Protein AF-A0A848LAP6-F1 (afdb_monomer_lite)

Radius of gyration: 36.99 Å; chains: 1; bounding box: 51×41×127 Å

Foldseek 3Di:
DDDDDPDPPVVVVVVVVVVVVVVVVPDDPPPPPDPPPAQDDFQVSQPVPDARWTRDPRDTDDPLWDDRPAADDDDPDPVNVVRHTDNDDDDDDPPCVVQVNPDVPDDDPPDDDDD

Organism: NCBI:txid394095

Structure (mmCIF, N/CA/C/O backbone):
data_AF-A0A848LAP6-F1
#
_entry.id   AF-A0A848LAP6-F1
#
loop_
_atom_site.group_PDB
_atom_site.id
_atom_site.type_symbol
_atom_site.label_atom_id
_atom_site.label_alt_id
_atom_site.label_comp_id
_atom_site.label_asym_id
_atom_site.label_entity_id
_atom_site.label_seq_id
_atom_site.pdbx_PDB_ins_code
_atom_site.Cartn_x
_atom_site.Cartn_y
_atom_site.Cartn_z
_atom_site.occupancy
_atom_site.B_iso_or_equiv
_atom_site.auth_seq_id
_atom_site.auth_comp_id
_atom_site.auth_asym_id
_atom_site.auth_atom_id
_atom_site.pdbx_PDB_model_num
ATOM 1 N N . MET A 1 1 ? -13.421 -22.394 93.515 1.00 41.38 1 MET A N 1
ATOM 2 C CA . MET A 1 1 ? -14.423 -22.624 92.447 1.00 41.38 1 MET A CA 1
ATOM 3 C C . MET A 1 1 ? -15.063 -21.260 92.217 1.00 41.38 1 MET A C 1
ATOM 5 O O . MET A 1 1 ? -15.554 -20.707 93.181 1.00 41.38 1 MET A O 1
ATOM 9 N N . SER A 1 2 ? -14.938 -20.557 91.096 1.00 42.38 2 SER A N 1
ATOM 10 C CA . SER A 1 2 ? -14.912 -21.017 89.712 1.00 42.38 2 SER A CA 1
ATOM 11 C C . SER A 1 2 ? -14.273 -19.937 88.826 1.00 42.38 2 SER A C 1
ATOM 13 O O . SER A 1 2 ? -14.615 -18.763 88.932 1.00 42.38 2 SER A O 1
ATOM 15 N N . LEU A 1 3 ? -13.349 -20.347 87.957 1.00 46.53 3 LEU A N 1
ATOM 16 C CA . LEU A 1 3 ? -12.786 -19.536 86.878 1.00 46.53 3 LEU A CA 1
ATOM 17 C C . LEU A 1 3 ? -13.799 -19.528 85.720 1.00 46.53 3 LEU A C 1
ATOM 19 O O . LEU A 1 3 ? -13.984 -20.558 85.072 1.00 46.53 3 LEU A O 1
ATOM 23 N N . LEU A 1 4 ? -14.479 -18.406 85.460 1.00 50.84 4 LEU A N 1
ATOM 24 C CA . LEU A 1 4 ? -15.317 -18.264 84.264 1.00 50.84 4 LEU A CA 1
ATOM 25 C C . LEU A 1 4 ? -14.490 -17.762 83.069 1.00 50.84 4 LEU A C 1
ATOM 27 O O . LEU A 1 4 ? -14.131 -16.594 82.970 1.00 50.84 4 LEU A O 1
ATOM 31 N N . SER A 1 5 ? -14.206 -18.712 82.177 1.00 52.81 5 SER A N 1
ATOM 32 C CA . SER A 1 5 ? -14.215 -18.640 80.707 1.00 52.81 5 SER A CA 1
ATOM 33 C C . SER A 1 5 ? -14.246 -17.242 80.053 1.00 52.81 5 SER A C 1
ATOM 35 O O . SER A 1 5 ? -15.303 -16.640 79.878 1.00 52.81 5 SER A O 1
ATOM 37 N N . SER A 1 6 ? -13.077 -16.776 79.591 1.00 49.88 6 SER A N 1
ATOM 38 C CA . SER A 1 6 ? -12.890 -15.574 78.746 1.00 49.88 6 SER A CA 1
ATOM 39 C C . SER A 1 6 ? -12.475 -15.925 77.296 1.00 49.88 6 SER A C 1
ATOM 41 O O . SER A 1 6 ? -12.122 -15.067 76.491 1.00 49.88 6 SER A O 1
ATOM 43 N N . SER A 1 7 ? -12.516 -17.207 76.915 1.00 51.97 7 SER A N 1
ATOM 44 C CA . SER A 1 7 ? -11.871 -17.696 75.680 1.00 51.97 7 SER A CA 1
ATOM 45 C C . SER A 1 7 ? -12.779 -17.752 74.437 1.00 51.97 7 SER A C 1
ATOM 47 O O . SER A 1 7 ? -12.287 -17.977 73.335 1.00 51.97 7 SER A O 1
ATOM 49 N N . GLY A 1 8 ? -14.094 -17.526 74.566 1.00 49.44 8 GLY A N 1
ATOM 50 C CA . GLY A 1 8 ? -15.053 -17.697 73.458 1.00 49.44 8 GLY A CA 1
ATOM 51 C C . GLY A 1 8 ? -15.193 -16.503 72.497 1.00 49.44 8 GLY A C 1
ATOM 52 O O . GLY A 1 8 ? -15.493 -16.686 71.319 1.00 49.44 8 GLY A O 1
ATOM 53 N N . ARG A 1 9 ? -14.951 -15.271 72.966 1.00 50.34 9 ARG A N 1
ATOM 54 C CA . ARG A 1 9 ? -15.195 -14.039 72.182 1.00 50.34 9 ARG A CA 1
ATOM 55 C C . ARG A 1 9 ? -14.080 -13.703 71.182 1.00 50.34 9 ARG A C 1
ATOM 57 O O . ARG A 1 9 ? -14.364 -13.162 70.117 1.00 50.34 9 ARG A O 1
ATOM 64 N N . ALA A 1 10 ? -12.831 -14.065 71.481 1.00 50.16 10 ALA A N 1
ATOM 65 C CA . ALA A 1 10 ? -11.675 -13.746 70.634 1.00 50.16 10 ALA A CA 1
ATOM 66 C C . ALA A 1 10 ? -11.601 -14.596 69.350 1.00 50.16 10 ALA A C 1
ATOM 68 O O . ALA A 1 10 ? -11.126 -14.128 68.315 1.00 50.16 10 ALA A O 1
ATOM 69 N N . HIS A 1 11 ? -12.097 -15.838 69.386 1.00 48.44 11 HIS A N 1
ATOM 70 C CA . HIS A 1 11 ? -12.134 -16.707 68.205 1.00 48.44 11 HIS A CA 1
ATOM 71 C C . HIS A 1 11 ? -13.234 -16.320 67.213 1.00 48.44 11 HIS A C 1
ATOM 73 O O . HIS A 1 11 ? -13.029 -16.446 66.006 1.00 48.44 11 HIS A O 1
ATOM 79 N N . ALA A 1 12 ? -14.368 -15.812 67.702 1.00 53.16 12 ALA A N 1
ATOM 80 C CA . ALA A 1 12 ? -15.452 -15.323 66.855 1.00 53.16 12 ALA A CA 1
ATOM 81 C C . ALA A 1 12 ? -15.043 -14.059 66.075 1.00 53.16 12 ALA A C 1
ATOM 83 O O . ALA A 1 12 ? -15.288 -13.985 64.873 1.00 53.16 12 ALA A O 1
ATOM 84 N N . SER A 1 13 ? -14.344 -13.109 66.716 1.00 53.31 13 SER A N 1
ATOM 85 C CA . SER A 1 13 ? -13.885 -11.884 66.040 1.00 53.31 13 SER A CA 1
ATOM 86 C C . SER A 1 13 ? -12.754 -12.141 65.036 1.00 53.31 13 SER A C 1
ATOM 88 O O . SER A 1 13 ? -12.778 -11.589 63.939 1.00 53.31 13 SER A O 1
ATOM 90 N N . ARG A 1 14 ? -11.807 -13.042 65.348 1.00 55.16 14 ARG A N 1
ATOM 91 C CA . ARG A 1 14 ? -10.746 -13.462 64.410 1.00 55.16 14 ARG A CA 1
ATOM 92 C C . ARG A 1 14 ? -11.292 -14.184 63.178 1.00 55.16 14 ARG A C 1
ATOM 94 O O . ARG A 1 14 ? -10.790 -13.964 62.082 1.00 55.16 14 ARG A O 1
ATOM 101 N N . ARG A 1 15 ? -12.312 -15.033 63.339 1.00 55.81 15 ARG A N 1
ATOM 102 C CA . ARG A 1 15 ? -12.959 -15.729 62.212 1.00 55.81 15 ARG A CA 1
ATOM 103 C C . ARG A 1 15 ? -13.760 -14.775 61.327 1.00 55.81 15 ARG A C 1
ATOM 105 O O . ARG A 1 15 ? -13.697 -14.904 60.111 1.00 55.81 15 ARG A O 1
ATOM 112 N N . ALA A 1 16 ? -14.443 -13.799 61.923 1.00 59.06 16 ALA A N 1
ATOM 113 C CA . ALA A 1 16 ? -15.163 -12.768 61.179 1.00 59.06 16 ALA A CA 1
ATOM 114 C C . ALA A 1 16 ? -14.218 -11.875 60.350 1.00 59.06 16 ALA A C 1
ATOM 116 O O . ALA A 1 16 ? -14.515 -11.587 59.196 1.00 59.06 16 ALA A O 1
ATOM 117 N N . LEU A 1 17 ? -13.057 -11.504 60.907 1.00 58.03 17 LEU A N 1
ATOM 118 C CA . LEU A 1 17 ? -12.027 -10.714 60.216 1.00 58.03 17 LEU A CA 1
ATOM 119 C C . LEU A 1 17 ? -11.347 -11.462 59.059 1.00 58.03 17 LEU A C 1
ATOM 121 O O . LEU A 1 17 ? -11.015 -10.857 58.047 1.00 58.03 17 LEU A O 1
ATOM 125 N N . LEU A 1 18 ? -11.135 -12.774 59.186 1.00 58.03 18 LEU A N 1
ATOM 126 C CA . LEU A 1 18 ? -10.557 -13.575 58.100 1.00 58.03 18 LEU A CA 1
ATOM 127 C C . LEU A 1 18 ? -11.563 -13.821 56.967 1.00 58.03 18 LEU A C 1
ATOM 129 O O . LEU A 1 18 ? -11.177 -13.827 55.801 1.00 58.03 18 LEU A O 1
ATOM 133 N N . ALA A 1 19 ? -12.849 -13.974 57.296 1.00 62.59 19 ALA A N 1
ATOM 134 C CA . ALA A 1 19 ? -13.908 -14.137 56.304 1.00 62.59 19 ALA A CA 1
ATOM 135 C C . ALA A 1 19 ? -14.090 -12.878 55.437 1.00 62.59 19 ALA A C 1
ATOM 137 O O . ALA A 1 19 ? -14.236 -12.990 54.222 1.00 62.59 19 ALA A O 1
ATOM 138 N N . SER A 1 20 ? -14.022 -11.682 56.030 1.00 60.34 20 SER A N 1
ATOM 139 C CA . SER A 1 20 ? -14.140 -10.420 55.289 1.00 60.34 20 SER A CA 1
ATOM 140 C C . SER A 1 20 ? -12.944 -10.142 54.370 1.00 60.34 20 SER A C 1
ATOM 142 O O . SER A 1 20 ? -13.140 -9.628 53.271 1.00 60.34 20 SER A O 1
ATOM 144 N N . VAL A 1 21 ? -11.724 -10.538 54.752 1.00 65.00 21 VAL A N 1
ATOM 145 C CA . VAL A 1 21 ? -10.534 -10.438 53.881 1.00 65.00 21 VAL A CA 1
ATOM 146 C C . VAL A 1 21 ? -10.637 -11.380 52.675 1.00 65.00 21 VAL A C 1
ATOM 148 O O . VAL A 1 21 ? -10.289 -10.989 51.563 1.00 65.00 21 VAL A O 1
ATOM 151 N N . PHE A 1 22 ? -11.167 -12.593 52.861 1.00 62.66 22 PHE A N 1
ATOM 152 C CA . PHE A 1 22 ? -11.342 -13.557 51.766 1.00 62.66 22 PHE A CA 1
ATOM 153 C C . PHE A 1 22 ? -12.417 -13.119 50.754 1.00 62.66 22 PHE A C 1
ATOM 155 O O . PHE A 1 22 ? -12.268 -13.348 49.558 1.00 62.66 22 PHE A O 1
ATOM 162 N N . LEU A 1 23 ? -13.471 -12.438 51.219 1.00 62.12 23 LEU A N 1
ATOM 163 C CA . LEU A 1 23 ? -14.525 -11.866 50.369 1.00 62.12 23 LEU A CA 1
ATOM 164 C C . LEU A 1 23 ? -14.035 -10.672 49.526 1.00 62.12 23 LEU A C 1
ATOM 166 O O . LEU A 1 23 ? -14.486 -10.511 48.397 1.00 62.12 23 LEU A O 1
ATOM 170 N N . MET A 1 24 ? -13.083 -9.880 50.032 1.00 61.69 24 MET A N 1
ATOM 171 C CA . MET A 1 24 ? -12.462 -8.773 49.283 1.0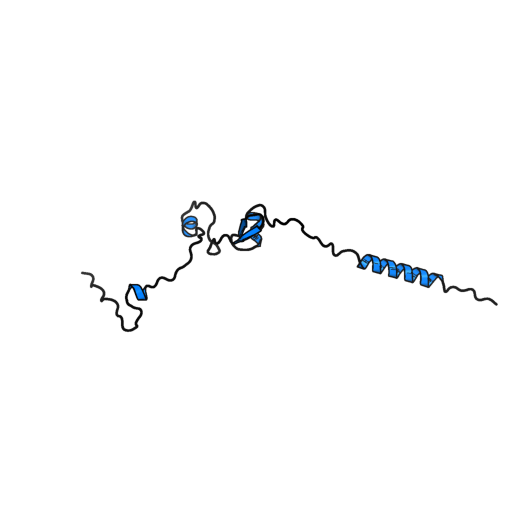0 61.69 24 MET A CA 1
ATOM 172 C C . MET A 1 24 ? -11.437 -9.253 48.243 1.00 61.69 24 MET A C 1
ATOM 174 O O . MET A 1 24 ? -11.248 -8.609 47.219 1.00 61.69 24 MET A O 1
ATOM 178 N N . ALA A 1 25 ? -10.791 -10.403 48.458 1.00 59.62 25 ALA A N 1
ATOM 179 C CA . ALA A 1 25 ? -9.863 -10.978 47.478 1.00 59.62 25 ALA A CA 1
ATOM 180 C C . ALA A 1 25 ? -10.573 -11.585 46.249 1.00 59.62 25 ALA A C 1
ATOM 182 O O . ALA A 1 25 ? -9.939 -11.806 45.221 1.00 59.62 25 ALA A O 1
ATOM 183 N N . ALA A 1 26 ? -11.883 -11.841 46.343 1.00 62.22 26 ALA A N 1
ATOM 184 C CA . ALA A 1 26 ? -12.698 -12.335 45.235 1.00 62.22 26 ALA A CA 1
ATOM 185 C C . ALA A 1 26 ? -13.267 -11.210 44.347 1.00 62.22 26 ALA A C 1
ATOM 187 O O . ALA A 1 26 ? -13.851 -11.494 43.300 1.00 62.22 26 ALA A O 1
ATOM 188 N N . SER A 1 27 ? -13.109 -9.936 44.730 1.00 65.81 27 SER A N 1
ATOM 189 C CA . SER A 1 27 ? -13.568 -8.812 43.917 1.00 65.81 27 SER A CA 1
ATOM 190 C C . SER A 1 27 ? -12.502 -8.395 42.906 1.00 65.81 27 SER A C 1
ATOM 192 O O . SER A 1 27 ? -11.575 -7.656 43.230 1.00 65.81 27 SER A O 1
ATOM 194 N N . GLY A 1 28 ? -12.702 -8.804 41.656 1.00 67.44 28 GLY A N 1
ATOM 195 C CA . GLY A 1 28 ? -12.449 -7.898 40.540 1.00 67.44 28 GLY A CA 1
ATOM 196 C C . GLY A 1 28 ? -11.253 -8.215 39.653 1.00 67.44 28 GLY A C 1
ATOM 197 O O . GLY A 1 28 ? -10.391 -7.368 39.464 1.00 67.44 28 GLY A O 1
ATOM 198 N N . CYS A 1 29 ? -11.292 -9.353 38.965 1.00 67.56 29 CYS A N 1
ATOM 199 C CA . CYS A 1 29 ? -11.028 -9.287 37.530 1.00 67.56 29 CYS A CA 1
ATOM 200 C C . CYS A 1 29 ? -12.398 -9.202 36.863 1.00 67.56 29 CYS A C 1
ATOM 202 O O . CYS A 1 29 ? -13.030 -10.227 36.617 1.00 67.56 29 CYS A O 1
ATOM 204 N N . SER A 1 30 ? -12.910 -7.987 36.650 1.00 75.81 30 SER A N 1
ATOM 205 C CA . SER A 1 30 ? -14.066 -7.816 35.773 1.00 75.81 30 SER A CA 1
ATOM 206 C C . SER A 1 30 ? -13.641 -8.314 34.396 1.00 75.81 30 SER A C 1
ATOM 208 O O . SER A 1 30 ? -12.830 -7.673 33.730 1.00 75.81 30 SER A O 1
ATOM 210 N N . LEU A 1 31 ? -14.125 -9.491 33.999 1.00 71.50 31 LEU A N 1
ATOM 211 C CA . LEU A 1 31 ? -13.988 -9.979 32.635 1.00 71.50 31 LEU A CA 1
ATOM 212 C C . LEU A 1 31 ? -14.832 -9.051 31.758 1.00 71.50 31 LEU A C 1
ATOM 214 O O . LEU A 1 31 ? -16.037 -9.244 31.615 1.00 71.50 31 LEU A O 1
ATOM 218 N N . ALA A 1 32 ? -14.206 -8.005 31.226 1.00 72.56 32 ALA A N 1
ATOM 219 C CA . ALA A 1 32 ? -14.780 -7.209 30.157 1.00 72.56 32 ALA A CA 1
ATOM 220 C C . ALA A 1 32 ? -14.710 -8.059 28.885 1.00 72.56 32 ALA A C 1
ATOM 222 O O . ALA A 1 32 ? -13.733 -8.015 28.140 1.00 72.56 32 ALA A O 1
ATOM 223 N N . LEU A 1 33 ? -15.711 -8.922 28.712 1.00 70.94 33 LEU A N 1
ATOM 224 C CA . LEU A 1 33 ? -15.907 -9.645 27.470 1.00 70.94 33 LEU A CA 1
ATOM 225 C C . LEU A 1 33 ? -16.55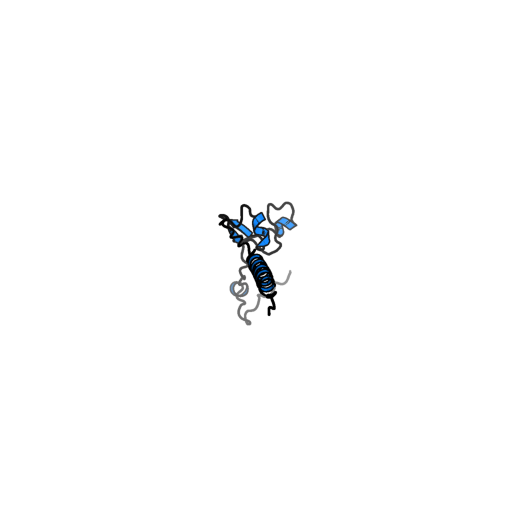2 -8.667 26.494 1.00 70.94 33 LEU A C 1
ATOM 227 O O . LEU A 1 33 ? -17.742 -8.371 26.602 1.00 70.94 33 LEU A O 1
ATOM 231 N N . ASP A 1 34 ? -15.737 -8.127 25.596 1.00 72.00 34 ASP A N 1
ATOM 232 C CA . ASP A 1 34 ? -16.250 -7.376 24.464 1.00 72.00 34 ASP A CA 1
ATOM 233 C C . ASP A 1 34 ? -17.069 -8.339 23.596 1.00 72.00 34 ASP A C 1
ATOM 235 O O . ASP A 1 34 ? -16.567 -9.365 23.132 1.00 72.00 34 ASP A O 1
ATOM 239 N N . THR A 1 35 ? -18.369 -8.070 23.500 1.00 82.12 35 THR A N 1
ATOM 240 C CA . THR A 1 35 ? -19.311 -8.881 22.714 1.00 82.12 35 THR A CA 1
ATOM 241 C C . THR A 1 35 ? -19.586 -8.253 21.358 1.00 82.12 35 THR A C 1
ATOM 243 O O . THR A 1 35 ? -20.293 -8.858 20.553 1.00 82.12 35 THR A O 1
ATOM 246 N N . GLU A 1 36 ? -19.014 -7.078 21.090 1.00 83.38 36 GLU A N 1
ATOM 247 C CA . GLU A 1 36 ? -19.066 -6.441 19.788 1.00 83.38 36 GLU A CA 1
ATOM 248 C C . GLU A 1 36 ? -18.194 -7.267 18.823 1.00 83.38 36 GLU A C 1
ATOM 250 O O . GLU A 1 36 ? -16.979 -7.366 19.003 1.00 83.38 36 GLU A O 1
ATOM 255 N N . PRO A 1 37 ? -18.772 -7.910 17.792 1.00 81.62 37 PRO A N 1
ATOM 256 C CA . PRO A 1 37 ? -17.970 -8.658 16.827 1.00 81.62 37 PRO A CA 1
ATOM 257 C C . PRO A 1 37 ? -17.163 -7.727 15.906 1.00 81.62 37 PRO A C 1
ATOM 259 O O . PRO A 1 37 ? -16.230 -8.180 15.243 1.00 81.62 37 PRO A O 1
ATOM 262 N N . ALA A 1 38 ? -17.531 -6.441 15.844 1.00 91.25 38 ALA A N 1
ATOM 263 C CA . ALA A 1 38 ? -16.912 -5.444 14.986 1.00 91.25 38 ALA A CA 1
ATOM 264 C C . ALA A 1 38 ? -15.732 -4.757 15.693 1.00 91.25 38 ALA A C 1
ATOM 266 O O . ALA A 1 38 ? -15.888 -4.104 16.718 1.00 91.25 38 ALA A O 1
ATOM 267 N N . GLN A 1 39 ? -14.549 -4.864 15.097 1.00 90.44 39 GLN A N 1
ATOM 268 C CA . GLN A 1 39 ? -13.318 -4.186 15.502 1.00 90.44 39 GLN A CA 1
ATOM 269 C C . GLN A 1 39 ? -13.251 -2.727 15.030 1.00 90.44 39 GLN A C 1
ATOM 271 O O . GLN A 1 39 ? -12.434 -1.962 15.538 1.00 90.44 39 GLN A O 1
ATOM 276 N N . CYS A 1 40 ? -14.046 -2.351 14.025 1.00 95.25 40 CYS A N 1
ATOM 277 C CA . CYS A 1 40 ? -14.011 -1.025 13.419 1.00 95.25 40 CYS A CA 1
ATOM 278 C C . CYS A 1 40 ? -15.352 -0.638 12.787 1.00 95.25 40 CYS A C 1
ATOM 280 O O . CYS A 1 40 ? -16.156 -1.486 12.401 1.00 95.25 40 CYS A O 1
ATOM 282 N N . THR A 1 41 ? -15.549 0.666 12.625 1.00 95.94 41 THR A N 1
ATOM 283 C CA . THR A 1 41 ? -16.618 1.281 11.826 1.00 95.94 41 THR A CA 1
ATOM 284 C C . THR A 1 41 ? -16.057 2.095 10.660 1.00 95.94 41 THR A C 1
ATOM 286 O O . THR A 1 41 ? -16.708 2.239 9.626 1.00 95.94 41 THR A O 1
ATOM 289 N N . THR A 1 42 ? -14.835 2.607 10.807 1.00 95.25 42 THR A N 1
ATOM 290 C CA . THR A 1 42 ? -14.116 3.403 9.812 1.00 95.25 42 THR A CA 1
ATOM 291 C C . THR A 1 42 ? -12.655 2.967 9.729 1.00 95.25 42 THR A C 1
ATOM 293 O O . THR A 1 42 ? -12.127 2.351 10.653 1.00 95.25 42 THR A O 1
ATOM 296 N N . ASP A 1 43 ? -11.966 3.323 8.641 1.00 94.00 43 ASP A N 1
ATOM 297 C CA . ASP A 1 43 ? -10.527 3.051 8.488 1.00 94.00 43 ASP A CA 1
ATOM 298 C C . ASP A 1 43 ? -9.677 3.645 9.626 1.00 94.00 43 ASP A C 1
ATOM 300 O O . ASP A 1 43 ? -8.643 3.077 9.979 1.00 94.00 43 ASP A O 1
ATOM 304 N N . ALA A 1 44 ? -10.111 4.769 10.209 1.00 93.25 44 ALA A N 1
ATOM 305 C CA . ALA A 1 44 ? -9.399 5.449 11.291 1.00 93.25 44 ALA A CA 1
ATOM 306 C C . ALA A 1 44 ? -9.329 4.593 12.568 1.00 93.25 44 ALA A C 1
ATOM 308 O O . ALA A 1 44 ? -8.314 4.600 13.264 1.00 93.25 44 ALA A O 1
ATOM 309 N N . ASP A 1 45 ? -10.360 3.783 12.832 1.00 94.81 45 ASP A N 1
ATOM 310 C CA . ASP A 1 45 ? -10.386 2.866 13.981 1.00 94.81 45 ASP A CA 1
ATOM 311 C C . ASP A 1 45 ? -9.256 1.826 13.894 1.00 94.81 45 ASP A C 1
ATOM 313 O O . ASP A 1 45 ? -8.789 1.289 14.904 1.00 94.81 45 ASP A O 1
ATOM 317 N N . CYS A 1 46 ? -8.777 1.566 12.675 1.00 95.00 46 CYS A N 1
ATOM 318 C CA . CYS A 1 46 ? -7.777 0.556 12.415 1.00 95.00 46 CYS A CA 1
ATOM 319 C C . CYS A 1 46 ? -6.329 1.051 12.496 1.00 95.00 46 CYS A C 1
ATOM 321 O O . CYS A 1 46 ? -5.433 0.210 12.516 1.00 95.00 46 CYS A O 1
ATOM 323 N N . GLU A 1 47 ? -6.053 2.359 12.573 1.00 90.88 47 GLU A N 1
ATOM 324 C CA . GLU A 1 47 ? -4.689 2.923 12.477 1.00 90.88 47 GLU A CA 1
ATOM 325 C C . GLU A 1 47 ? -3.680 2.290 13.452 1.00 90.88 47 GLU A C 1
ATOM 327 O O . GLU A 1 47 ? -2.501 2.140 13.135 1.00 90.88 47 GLU A O 1
ATOM 332 N N . ARG A 1 48 ? -4.151 1.827 14.615 1.00 90.56 48 ARG A N 1
ATOM 333 C CA . ARG A 1 48 ? -3.334 1.137 15.627 1.00 90.56 48 ARG A CA 1
ATOM 334 C C . ARG A 1 48 ? -2.777 -0.227 15.194 1.00 90.56 48 ARG A C 1
ATOM 336 O O . ARG A 1 48 ? -1.900 -0.750 15.877 1.00 90.56 48 ARG A O 1
ATOM 343 N N . PHE A 1 49 ? -3.307 -0.836 14.131 1.00 90.25 49 PHE A N 1
ATOM 344 C CA . PHE A 1 49 ? -3.000 -2.219 13.741 1.00 90.25 49 PHE A CA 1
ATOM 345 C C . PHE A 1 49 ? -1.933 -2.348 12.651 1.00 90.25 49 PHE A C 1
ATOM 347 O O . PHE A 1 49 ? -1.547 -3.466 12.315 1.00 90.25 49 PHE A O 1
ATOM 354 N N . GLY A 1 50 ? -1.419 -1.245 12.104 1.00 88.00 50 GLY A N 1
ATOM 355 C CA . GLY A 1 50 ? -0.298 -1.314 11.174 1.00 88.00 50 GLY A CA 1
ATOM 356 C C . GLY A 1 50 ? -0.263 -0.175 10.174 1.00 88.00 50 GLY A C 1
ATOM 357 O O . GLY A 1 50 ? -0.743 0.926 10.424 1.00 88.00 50 GLY A O 1
ATOM 358 N N . THR A 1 51 ? 0.339 -0.449 9.017 1.00 85.25 51 THR A N 1
ATOM 359 C CA . THR A 1 51 ? 0.502 0.563 7.973 1.00 85.25 51 THR A CA 1
ATOM 360 C C . THR A 1 51 ? -0.649 0.453 6.975 1.00 85.25 51 THR A C 1
ATOM 362 O O . THR A 1 51 ? -0.775 -0.541 6.266 1.00 85.25 51 THR A O 1
ATOM 365 N N . TYR A 1 52 ? -1.500 1.479 6.956 1.00 91.25 52 TYR A N 1
ATOM 366 C CA . TYR A 1 52 ? -2.668 1.605 6.075 1.00 91.25 52 TYR A CA 1
ATOM 367 C C . TYR A 1 52 ? -3.717 0.479 6.170 1.00 91.25 52 TYR A C 1
ATOM 369 O O . TYR A 1 52 ? -4.152 -0.021 5.131 1.00 91.25 52 TYR A O 1
ATOM 377 N N . PRO A 1 53 ? -4.158 0.057 7.362 1.00 94.44 53 PRO A N 1
ATOM 378 C CA . PRO A 1 53 ? -5.283 -0.862 7.457 1.00 94.44 53 PRO A CA 1
ATOM 379 C C . PRO A 1 53 ? -6.584 -0.180 7.006 1.00 94.44 53 PRO A C 1
ATOM 381 O O . PRO A 1 53 ? -6.704 1.048 7.032 1.00 94.44 53 PRO A O 1
ATOM 384 N N . VAL A 1 54 ? -7.533 -0.994 6.557 1.00 94.75 54 VAL A N 1
ATOM 385 C CA . VAL A 1 54 ? -8.879 -0.575 6.149 1.00 94.75 54 VAL A CA 1
ATOM 386 C C . VAL A 1 54 ? -9.914 -1.328 6.964 1.00 94.75 54 VAL A C 1
ATOM 388 O O . VAL A 1 54 ? -9.686 -2.478 7.352 1.00 94.75 54 VAL A O 1
ATOM 391 N N . CYS A 1 55 ? -11.045 -0.682 7.217 1.00 96.38 55 CYS A N 1
ATOM 392 C CA . CYS A 1 55 ? -12.171 -1.328 7.859 1.00 96.38 55 CYS A CA 1
ATOM 393 C C . CYS A 1 55 ? -13.033 -2.017 6.804 1.00 96.38 55 CYS A C 1
ATOM 395 O O . CYS A 1 55 ? -13.677 -1.363 5.982 1.00 96.38 55 CYS A O 1
ATOM 397 N N . GLN A 1 56 ? -13.052 -3.346 6.828 1.00 96.12 56 GLN A N 1
ATOM 398 C CA . GLN A 1 56 ? -13.843 -4.148 5.908 1.00 96.12 56 GLN A CA 1
ATOM 399 C C . GLN A 1 56 ? -14.714 -5.112 6.707 1.00 96.12 56 GLN A C 1
ATOM 401 O O . GLN A 1 56 ? -14.209 -5.905 7.492 1.00 96.12 56 GLN A O 1
ATOM 406 N N . GLU A 1 57 ? -16.035 -5.008 6.536 1.00 95.12 57 GLU A N 1
ATOM 407 C CA . GLU A 1 57 ? -17.019 -5.859 7.232 1.00 95.12 57 GLU A CA 1
ATOM 408 C C . GLU A 1 57 ? -16.877 -5.834 8.767 1.00 95.12 57 GLU A C 1
ATOM 410 O O . GLU A 1 57 ? -17.093 -6.829 9.453 1.00 95.12 57 GLU A O 1
ATOM 415 N N . GLY A 1 58 ? -16.499 -4.676 9.317 1.00 94.81 58 GLY A N 1
ATOM 416 C CA . GLY A 1 58 ? -16.275 -4.506 10.750 1.00 94.81 58 GLY A CA 1
ATOM 417 C C . GLY A 1 58 ? -14.957 -5.098 11.249 1.00 94.81 58 GLY A C 1
ATOM 418 O O . GLY A 1 58 ? -14.752 -5.164 12.452 1.00 94.81 58 GLY A O 1
ATOM 419 N N . VAL A 1 59 ? -14.048 -5.523 10.369 1.00 94.56 59 VAL A N 1
ATOM 420 C CA . VAL A 1 59 ? -12.742 -6.086 10.735 1.00 94.56 59 VAL A CA 1
ATOM 421 C C . VAL A 1 59 ? -11.619 -5.260 10.113 1.00 94.56 59 VAL A C 1
ATOM 423 O O . VAL A 1 59 ? -11.680 -4.863 8.949 1.00 94.56 59 VAL A O 1
ATOM 426 N N . CYS A 1 60 ? -10.563 -5.008 10.886 1.00 95.44 60 CYS A N 1
ATOM 427 C CA . CYS A 1 60 ? -9.376 -4.330 10.382 1.00 95.44 60 CYS A CA 1
ATOM 428 C C . CYS A 1 60 ? -8.544 -5.283 9.523 1.00 95.44 60 CYS A C 1
ATOM 430 O O . CYS A 1 60 ? -7.992 -6.266 10.020 1.00 95.44 60 CYS A O 1
ATOM 432 N N . MET A 1 61 ? -8.433 -4.978 8.231 1.00 95.00 61 MET A N 1
ATOM 433 C CA . MET A 1 61 ? -7.705 -5.790 7.257 1.00 95.00 61 MET A CA 1
ATOM 434 C C . MET A 1 61 ? -6.556 -5.002 6.608 1.00 95.00 61 MET A C 1
ATOM 436 O O . MET A 1 61 ? -6.635 -3.776 6.477 1.00 95.00 61 MET A O 1
ATOM 440 N N . PRO A 1 62 ? -5.475 -5.672 6.164 1.00 93.44 62 PRO A N 1
ATOM 441 C CA . PRO A 1 62 ? -4.427 -5.027 5.380 1.00 93.44 62 PRO A CA 1
ATOM 442 C C . PRO A 1 62 ? -4.981 -4.524 4.041 1.00 93.44 62 PRO A C 1
ATOM 444 O O . PRO A 1 62 ? -5.573 -5.290 3.285 1.00 93.44 62 PRO A O 1
ATOM 447 N N . SER A 1 63 ? -4.742 -3.257 3.695 1.00 92.50 63 SER A N 1
ATOM 448 C CA . SER A 1 63 ? -5.213 -2.696 2.415 1.00 92.50 63 SER A CA 1
ATOM 449 C C . SER A 1 63 ? -4.418 -3.158 1.189 1.00 92.50 63 SER A C 1
ATOM 451 O O . SER A 1 63 ? -4.866 -2.950 0.054 1.00 92.50 63 SER A O 1
ATOM 453 N N . GLY A 1 64 ? -3.225 -3.720 1.409 1.00 91.44 64 GLY A N 1
ATOM 454 C CA . GLY A 1 64 ? -2.224 -4.001 0.377 1.00 91.44 64 GLY A CA 1
ATOM 455 C C . GLY A 1 64 ? -1.509 -2.755 -0.152 1.00 91.44 64 GLY A C 1
ATOM 456 O O . GLY A 1 64 ? -0.725 -2.867 -1.086 1.00 91.44 64 GLY A O 1
ATOM 457 N N . LEU A 1 65 ? -1.788 -1.571 0.405 1.00 93.00 65 LEU A N 1
ATOM 458 C CA . LEU A 1 65 ? -1.096 -0.345 0.032 1.00 93.00 65 LEU A CA 1
ATOM 459 C C . LEU A 1 65 ? 0.314 -0.318 0.619 1.00 93.00 65 LEU A C 1
ATOM 461 O O . LEU A 1 65 ? 0.521 -0.616 1.795 1.00 93.00 65 LEU A O 1
ATOM 465 N N . GLY A 1 66 ? 1.269 0.108 -0.195 1.00 91.75 66 GLY A N 1
ATOM 466 C CA . GLY A 1 66 ? 2.640 0.355 0.219 1.00 91.75 66 GLY A CA 1
ATOM 467 C C . GLY A 1 66 ? 3.388 1.241 -0.777 1.00 91.75 66 GLY A C 1
ATOM 468 O O . GLY A 1 66 ? 2.795 1.696 -1.763 1.00 91.75 66 GLY A O 1
ATOM 469 N N . PRO A 1 67 ? 4.688 1.491 -0.535 1.00 90.81 67 PRO A N 1
ATOM 470 C CA . PRO A 1 67 ? 5.484 1.080 0.638 1.00 90.81 67 PRO A CA 1
ATOM 471 C C . PRO A 1 67 ? 5.160 1.886 1.916 1.00 90.81 67 PRO A C 1
ATOM 473 O O . PRO A 1 67 ? 4.396 2.842 1.874 1.00 90.81 67 PRO A O 1
ATOM 476 N N . GLN A 1 68 ? 5.729 1.526 3.074 1.00 89.56 68 GLN A N 1
ATOM 477 C CA . GLN A 1 68 ? 5.530 2.298 4.312 1.00 89.56 68 GLN A CA 1
ATOM 478 C C . GLN A 1 68 ? 5.998 3.754 4.143 1.00 89.56 68 GLN A C 1
ATOM 480 O O . GLN A 1 68 ? 7.104 4.000 3.672 1.00 89.56 68 GLN A O 1
ATOM 485 N N . GLY A 1 69 ? 5.159 4.711 4.543 1.00 89.94 69 GLY A N 1
ATOM 486 C CA . GLY A 1 69 ? 5.421 6.146 4.395 1.00 89.94 69 GLY A CA 1
ATOM 487 C C . GLY A 1 69 ? 4.921 6.764 3.082 1.00 89.94 69 GLY A C 1
ATOM 488 O O . GLY A 1 69 ? 5.034 7.974 2.918 1.00 89.94 69 GLY A O 1
ATOM 489 N N . CYS A 1 70 ? 4.328 5.982 2.173 1.00 94.19 70 CYS A N 1
ATOM 490 C CA . CYS A 1 70 ? 3.652 6.514 0.993 1.00 94.19 70 CYS A CA 1
ATOM 491 C C . CYS A 1 70 ? 2.456 7.423 1.345 1.00 94.19 70 CYS A C 1
ATOM 493 O O . CYS A 1 70 ? 1.821 7.313 2.402 1.00 94.19 70 CYS A O 1
ATOM 495 N N . PHE A 1 71 ? 2.139 8.323 0.420 1.00 95.31 71 PHE A N 1
ATOM 496 C CA . PHE A 1 71 ? 1.039 9.269 0.496 1.00 95.31 71 PHE A CA 1
ATOM 497 C C . PHE A 1 71 ? -0.301 8.605 0.138 1.00 95.31 71 PHE A C 1
ATOM 499 O O . PHE A 1 71 ? -0.447 7.983 -0.918 1.00 95.31 71 PHE A O 1
ATOM 506 N N . ARG A 1 72 ? -1.308 8.775 1.008 1.00 90.81 72 ARG A N 1
ATOM 507 C CA . ARG A 1 72 ? -2.695 8.334 0.785 1.00 90.81 72 ARG A CA 1
ATOM 508 C C . ARG A 1 72 ? -3.587 9.512 0.404 1.00 90.81 72 ARG A C 1
ATOM 510 O O . ARG A 1 72 ? -3.523 10.567 1.025 1.00 90.81 72 ARG A O 1
ATOM 517 N N . GLY A 1 73 ? -4.503 9.270 -0.530 1.00 89.44 73 GLY A N 1
ATOM 518 C CA . GLY A 1 73 ? -5.527 10.231 -0.936 1.00 89.44 73 GLY A CA 1
ATOM 519 C C . GLY A 1 73 ? -5.245 10.847 -2.300 1.00 89.44 73 GLY A C 1
ATOM 520 O O . GLY A 1 73 ? -4.471 10.313 -3.091 1.00 89.44 73 GLY A O 1
ATOM 521 N N . ASN A 1 74 ? -5.915 11.960 -2.588 1.00 93.56 74 ASN A N 1
ATOM 522 C CA . ASN A 1 74 ? -5.750 12.654 -3.858 1.00 93.56 74 ASN A CA 1
ATOM 523 C C . ASN A 1 74 ? -4.533 13.585 -3.787 1.00 93.56 74 ASN A C 1
ATOM 525 O O . ASN A 1 74 ? -4.491 14.474 -2.938 1.00 93.56 74 ASN A O 1
ATOM 529 N N . ALA A 1 75 ? -3.544 13.363 -4.651 1.00 95.56 75 ALA A N 1
ATOM 530 C CA . ALA A 1 75 ? -2.317 14.153 -4.662 1.00 95.56 75 ALA A CA 1
ATOM 531 C C . ALA A 1 75 ? -2.568 15.562 -5.217 1.00 95.56 75 ALA A C 1
ATOM 533 O O . ALA A 1 75 ? -3.168 15.723 -6.278 1.00 95.56 75 ALA A O 1
ATOM 534 N N . SER A 1 76 ? -2.074 16.581 -4.514 1.00 97.25 76 SER A N 1
ATOM 535 C CA . SER A 1 76 ? -2.115 17.990 -4.931 1.00 97.25 76 SER A CA 1
ATOM 536 C C . SER A 1 76 ? -0.729 18.593 -5.168 1.00 97.25 76 SER A C 1
ATOM 538 O O . SER A 1 76 ? -0.626 19.712 -5.672 1.00 97.25 76 SER A O 1
ATOM 540 N N . THR A 1 77 ? 0.338 17.857 -4.847 1.00 97.94 77 THR A N 1
ATOM 541 C CA . THR A 1 77 ? 1.727 18.235 -5.129 1.00 97.94 77 THR A CA 1
ATOM 542 C C . THR A 1 77 ? 2.442 17.136 -5.908 1.00 97.94 77 THR A C 1
ATOM 544 O O . THR A 1 77 ? 2.033 15.973 -5.897 1.00 97.94 77 THR A O 1
ATOM 547 N N . GLU A 1 78 ? 3.542 17.496 -6.568 1.00 98.00 78 GLU A N 1
ATOM 548 C CA . GLU A 1 78 ? 4.393 16.533 -7.271 1.00 98.00 78 GLU A CA 1
ATOM 549 C C . GLU A 1 78 ? 4.966 15.479 -6.316 1.00 98.00 78 GLU A C 1
ATOM 551 O O . GLU A 1 78 ? 4.918 14.290 -6.611 1.00 98.00 78 GLU A O 1
ATOM 556 N N . GLU A 1 79 ? 5.421 15.888 -5.130 1.00 97.00 79 GLU A N 1
ATOM 557 C CA . GLU A 1 79 ? 5.926 14.960 -4.115 1.00 97.00 79 GLU A CA 1
ATOM 558 C C . GLU A 1 79 ? 4.859 13.941 -3.688 1.00 97.00 79 GLU A C 1
ATOM 560 O O . GLU A 1 79 ? 5.145 12.750 -3.587 1.00 97.00 79 GLU A O 1
ATOM 565 N N . GLN A 1 80 ? 3.613 14.379 -3.490 1.00 96.75 80 GLN A N 1
ATOM 566 C CA . GLN A 1 80 ? 2.502 13.483 -3.158 1.00 96.75 80 GLN A CA 1
ATOM 567 C C . GLN A 1 80 ? 2.158 12.535 -4.307 1.00 96.75 80 GLN A C 1
ATOM 569 O O . GLN A 1 80 ? 1.795 11.384 -4.073 1.00 96.75 80 GLN A O 1
ATOM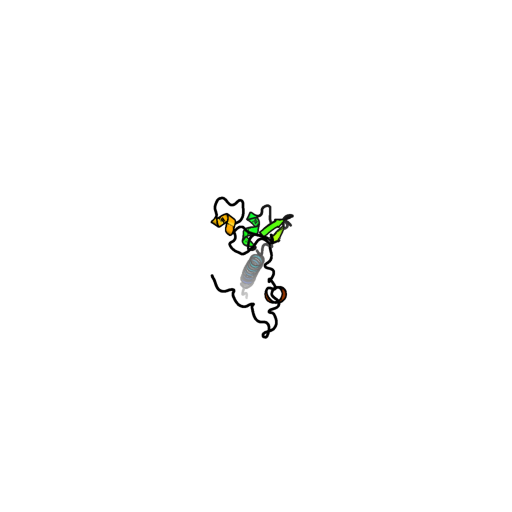 574 N N . PHE A 1 81 ? 2.261 13.013 -5.547 1.00 96.12 81 PHE A N 1
ATOM 575 C CA . PHE A 1 81 ? 2.034 12.197 -6.733 1.00 96.12 81 PHE A CA 1
ATOM 576 C C . PHE A 1 81 ? 3.113 11.118 -6.884 1.00 96.12 81 PHE A C 1
ATOM 578 O O . PHE A 1 81 ? 2.787 9.950 -7.079 1.00 96.12 81 PHE A O 1
ATOM 585 N N . LEU A 1 82 ? 4.388 11.484 -6.735 1.00 95.81 82 LEU A N 1
ATOM 586 C CA . LEU A 1 82 ? 5.518 10.560 -6.849 1.00 95.81 82 LEU A CA 1
ATOM 587 C C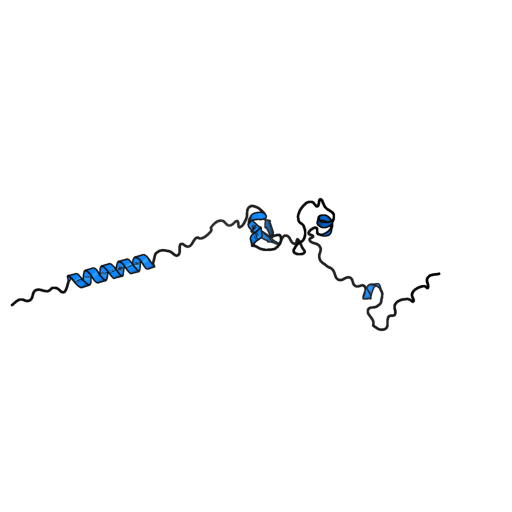 . LEU A 1 82 ? 5.559 9.528 -5.716 1.00 95.81 82 LEU A C 1
ATOM 589 O O . LEU A 1 82 ? 6.009 8.406 -5.931 1.00 95.81 82 LEU A O 1
ATOM 593 N N . ASN A 1 83 ? 5.074 9.892 -4.527 1.00 95.81 83 ASN A N 1
ATOM 594 C CA . ASN A 1 83 ? 5.058 9.016 -3.357 1.00 95.81 83 ASN A CA 1
ATOM 595 C C . ASN A 1 83 ? 3.682 8.391 -3.085 1.00 95.81 83 ASN A C 1
ATOM 597 O O . ASN A 1 83 ? 3.441 7.938 -1.968 1.00 95.81 83 ASN A O 1
ATOM 601 N N . GLN A 1 84 ? 2.758 8.375 -4.049 1.00 96.19 84 GLN A N 1
ATOM 602 C CA . GLN A 1 84 ? 1.414 7.833 -3.838 1.00 96.19 84 GLN A CA 1
ATOM 603 C C . GLN A 1 84 ? 1.454 6.327 -3.533 1.00 96.19 84 GLN A C 1
ATOM 605 O O . GLN A 1 84 ? 2.192 5.565 -4.158 1.00 96.19 84 GLN A O 1
ATOM 610 N N . CYS A 1 85 ? 0.641 5.883 -2.578 1.00 94.94 85 CYS A N 1
ATOM 611 C CA . CYS A 1 85 ? 0.546 4.470 -2.235 1.00 94.94 85 CYS A CA 1
ATOM 612 C C . CYS A 1 85 ? 0.019 3.623 -3.396 1.00 94.94 85 CYS A C 1
ATOM 614 O O . CYS A 1 85 ? -0.942 3.994 -4.068 1.00 94.94 85 CYS A O 1
ATOM 616 N N . THR A 1 86 ? 0.583 2.429 -3.565 1.00 93.31 86 THR A N 1
ATOM 617 C CA . THR A 1 86 ? 0.188 1.479 -4.608 1.00 93.31 86 THR A CA 1
ATOM 618 C C . THR A 1 86 ? 0.016 0.069 -4.050 1.00 93.31 86 THR A C 1
ATOM 620 O O . THR A 1 86 ? 0.514 -0.247 -2.974 1.00 93.31 86 THR A O 1
ATOM 623 N N . ARG A 1 87 ? -0.700 -0.779 -4.796 1.00 93.12 87 ARG A N 1
ATOM 624 C CA . ARG A 1 87 ? -0.754 -2.240 -4.592 1.00 93.12 87 ARG A CA 1
ATOM 625 C C . ARG A 1 87 ? 0.202 -2.993 -5.520 1.00 93.12 87 ARG A C 1
ATOM 627 O O . ARG A 1 87 ? 0.143 -4.214 -5.607 1.00 93.12 87 ARG A O 1
ATOM 634 N N . ALA A 1 88 ? 1.006 -2.263 -6.290 1.00 91.56 88 ALA A N 1
ATOM 635 C CA . ALA A 1 88 ? 1.965 -2.861 -7.199 1.00 91.56 88 ALA A CA 1
ATOM 636 C C . ALA A 1 88 ? 3.063 -3.591 -6.422 1.00 91.56 88 ALA A C 1
ATOM 638 O O . ALA A 1 88 ? 3.546 -3.115 -5.394 1.00 91.56 88 ALA A O 1
ATOM 639 N N . GLU A 1 89 ? 3.484 -4.726 -6.964 1.00 86.19 89 GLU A N 1
ATOM 640 C CA . GLU A 1 89 ? 4.606 -5.495 -6.447 1.00 86.19 89 GLU A CA 1
ATOM 641 C C . GLU A 1 89 ? 5.850 -5.239 -7.298 1.00 86.19 89 GLU A C 1
ATOM 643 O O . GLU A 1 89 ? 5.779 -5.157 -8.529 1.00 86.19 89 GLU A O 1
ATOM 648 N N . CYS A 1 90 ? 7.008 -5.147 -6.645 1.00 86.06 90 CYS A N 1
ATOM 649 C CA . CYS A 1 90 ? 8.287 -5.086 -7.339 1.00 86.06 90 CYS A CA 1
ATOM 650 C C . CYS A 1 90 ? 8.589 -6.449 -7.961 1.00 86.06 90 CYS A C 1
ATOM 652 O O . CYS A 1 90 ? 8.966 -7.389 -7.264 1.00 86.06 90 CYS A O 1
ATOM 654 N N . GLN A 1 91 ? 8.458 -6.541 -9.280 1.00 87.00 91 GLN A N 1
ATOM 655 C CA . GLN A 1 91 ? 8.895 -7.713 -10.025 1.00 87.00 91 GLN A CA 1
ATOM 656 C C . GLN A 1 91 ? 10.357 -7.521 -10.449 1.00 87.00 91 GLN A C 1
ATOM 658 O O . GLN A 1 91 ? 10.674 -6.499 -11.069 1.00 87.00 91 GLN A O 1
ATOM 663 N N . PRO A 1 92 ? 11.265 -8.462 -10.127 1.00 83.81 92 PRO A N 1
ATOM 664 C CA . PRO A 1 92 ? 12.629 -8.395 -10.623 1.00 83.81 92 PRO A CA 1
ATOM 665 C C . PRO A 1 92 ? 12.601 -8.452 -12.148 1.00 83.81 92 PRO A C 1
ATOM 667 O O . PRO A 1 92 ? 11.975 -9.325 -12.750 1.00 83.81 92 PRO A O 1
ATOM 670 N N . PHE A 1 93 ? 13.270 -7.495 -12.782 1.00 84.81 93 PHE A N 1
ATOM 671 C CA . PHE A 1 93 ? 13.350 -7.455 -14.230 1.00 84.81 93 PHE A CA 1
ATOM 672 C C . PHE A 1 93 ? 14.577 -8.241 -14.696 1.00 84.81 93 PHE A C 1
ATOM 674 O O . PHE A 1 93 ? 15.709 -7.905 -14.343 1.00 84.81 93 PHE A O 1
ATOM 681 N N . ASP A 1 94 ? 14.353 -9.287 -15.493 1.00 86.50 94 ASP A N 1
ATOM 682 C CA . ASP A 1 94 ? 15.410 -10.156 -16.016 1.00 86.50 94 ASP A CA 1
ATOM 683 C C . ASP A 1 94 ? 16.135 -9.505 -17.204 1.00 86.50 94 ASP A C 1
ATOM 685 O O . ASP A 1 94 ? 15.988 -9.879 -18.374 1.00 86.50 94 ASP A O 1
ATOM 689 N N . ASN A 1 95 ? 16.896 -8.455 -16.885 1.00 85.62 95 ASN A N 1
ATOM 690 C CA . ASN A 1 95 ? 17.755 -7.768 -17.840 1.00 85.62 95 ASN A CA 1
ATOM 691 C C . ASN A 1 95 ? 18.752 -8.739 -18.464 1.00 85.62 95 ASN A C 1
ATOM 693 O O . ASN A 1 95 ? 18.984 -8.656 -19.665 1.00 85.62 95 ASN A O 1
ATOM 697 N N . CYS A 1 96 ? 19.328 -9.661 -17.685 1.00 85.69 96 CYS A N 1
ATOM 698 C CA . CYS A 1 96 ? 20.343 -10.551 -18.232 1.00 85.69 96 CYS A CA 1
ATOM 699 C C . CYS A 1 96 ? 19.743 -11.483 -19.288 1.00 85.69 96 CYS A C 1
ATOM 701 O O . CYS A 1 96 ? 20.345 -11.625 -20.346 1.00 85.69 96 CYS A O 1
ATOM 703 N N . ALA A 1 97 ? 18.549 -12.053 -19.086 1.00 85.19 97 ALA A N 1
ATOM 704 C CA . ALA A 1 97 ? 17.986 -12.967 -20.079 1.00 85.19 97 ALA A CA 1
ATOM 705 C C . ALA A 1 97 ? 17.522 -12.218 -21.324 1.00 85.19 97 ALA A C 1
ATOM 707 O O . ALA A 1 97 ? 17.718 -12.689 -22.442 1.00 85.19 97 ALA A O 1
ATOM 708 N N . ARG A 1 98 ? 16.949 -11.022 -21.152 1.00 83.44 98 ARG A N 1
ATOM 709 C CA . ARG A 1 98 ? 16.506 -10.191 -22.281 1.00 83.44 98 ARG A CA 1
ATOM 710 C C . ARG A 1 98 ? 17.661 -9.637 -23.104 1.00 83.44 98 ARG A C 1
ATOM 712 O O . ARG A 1 98 ? 17.523 -9.511 -24.316 1.00 83.44 98 ARG A O 1
ATOM 719 N N . LEU A 1 99 ? 18.767 -9.293 -22.452 1.00 82.81 99 LEU A N 1
ATOM 720 C CA . LEU A 1 99 ? 19.972 -8.797 -23.112 1.00 82.81 99 LEU A CA 1
ATOM 721 C C . LEU A 1 99 ? 20.890 -9.935 -23.584 1.00 82.81 99 LEU A C 1
ATOM 723 O O . LEU A 1 99 ? 21.861 -9.660 -24.279 1.00 82.81 99 LEU A O 1
ATOM 727 N N . GLY A 1 100 ? 20.591 -11.189 -23.224 1.00 84.12 100 GLY A N 1
ATOM 728 C CA . GLY A 1 100 ? 21.444 -12.338 -23.523 1.00 84.12 100 GLY A CA 1
ATOM 729 C C . GLY A 1 100 ? 22.801 -12.265 -22.821 1.00 84.12 100 GLY A C 1
ATOM 730 O O . GLY A 1 100 ? 23.799 -12.616 -23.426 1.00 84.12 100 GLY A O 1
ATOM 731 N N . LEU A 1 101 ? 22.833 -11.760 -21.582 1.00 85.31 101 LEU A N 1
ATOM 732 C CA . LEU A 1 101 ? 24.034 -11.512 -20.773 1.00 85.31 101 LEU A CA 1
ATOM 733 C C . LEU A 1 101 ? 24.076 -12.343 -19.480 1.00 85.31 101 LEU A C 1
ATOM 735 O O . LEU A 1 101 ? 24.786 -11.992 -18.538 1.00 85.31 101 LEU A O 1
ATOM 739 N N . CYS A 1 102 ? 23.259 -13.396 -19.357 1.00 86.44 102 CYS A N 1
ATOM 740 C CA . CYS A 1 102 ? 23.271 -14.217 -18.141 1.00 86.44 102 CYS A CA 1
ATOM 741 C C . CYS A 1 102 ? 24.515 -15.114 -18.043 1.00 86.44 102 CYS A C 1
ATOM 743 O O . CYS A 1 102 ? 24.787 -15.623 -16.955 1.00 86.44 102 CYS A O 1
ATOM 745 N N . ASN A 1 103 ? 25.276 -15.312 -19.130 1.00 85.12 103 ASN A N 1
ATOM 746 C CA . ASN A 1 103 ? 26.552 -16.014 -19.061 1.00 85.12 103 ASN A CA 1
ATOM 747 C C . ASN A 1 103 ? 27.704 -15.009 -18.934 1.00 85.12 103 ASN A C 1
ATOM 749 O O . ASN A 1 103 ? 27.734 -14.003 -19.638 1.00 85.12 103 ASN A O 1
ATOM 753 N N . PRO A 1 104 ? 28.725 -15.305 -18.115 1.00 77.19 104 PRO A N 1
ATOM 754 C CA . PRO A 1 104 ? 29.883 -14.425 -17.940 1.00 77.19 104 PRO A CA 1
ATOM 755 C C . PRO A 1 104 ? 30.743 -14.270 -19.208 1.00 77.19 104 PRO A C 1
ATOM 757 O O . PRO A 1 104 ? 31.654 -13.447 -19.232 1.00 77.19 104 PRO A O 1
ATOM 760 N N . SER A 1 105 ? 30.490 -15.079 -20.240 1.00 79.31 105 SER A N 1
ATOM 761 C CA . SER A 1 105 ? 31.153 -15.009 -21.546 1.00 79.31 105 SER A CA 1
ATOM 762 C C . SER A 1 105 ? 30.416 -14.126 -22.556 1.00 79.31 105 SER A C 1
ATOM 764 O O . SER A 1 105 ? 30.971 -13.844 -23.617 1.00 79.31 105 SER A O 1
ATOM 766 N N . ASP A 1 106 ? 29.191 -13.700 -22.246 1.00 81.81 106 ASP A N 1
ATOM 767 C CA . ASP A 1 106 ? 28.392 -12.852 -23.122 1.00 81.81 106 ASP A CA 1
ATOM 768 C C . ASP A 1 106 ? 28.877 -11.399 -22.985 1.00 81.81 106 ASP A C 1
ATOM 770 O O . ASP A 1 106 ? 28.815 -10.796 -21.912 1.00 81.81 106 ASP A O 1
ATOM 774 N N . ALA A 1 107 ? 29.410 -10.833 -24.069 1.00 73.44 107 ALA A N 1
ATOM 775 C CA . ALA A 1 107 ? 29.884 -9.453 -24.090 1.00 73.44 107 ALA A CA 1
ATOM 776 C C . ALA A 1 107 ? 28.753 -8.490 -24.473 1.00 73.44 107 ALA A C 1
ATOM 778 O O . ALA A 1 107 ? 27.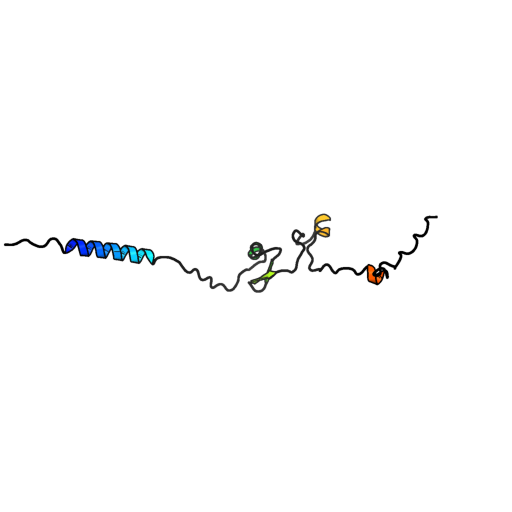944 -8.776 -25.359 1.00 73.44 107 ALA A O 1
ATOM 779 N N . LEU A 1 108 ? 28.734 -7.312 -23.843 1.00 74.75 108 LEU A N 1
ATOM 780 C CA . LEU A 1 108 ? 27.942 -6.191 -24.344 1.00 74.75 108 LEU A CA 1
ATOM 781 C C . LEU A 1 108 ? 28.411 -5.832 -25.767 1.00 74.75 108 LEU A C 1
ATOM 783 O O . LEU A 1 108 ? 29.610 -5.918 -26.038 1.00 74.75 108 LEU A O 1
ATOM 787 N N . PRO A 1 109 ? 27.505 -5.404 -26.665 1.00 73.25 109 PRO A N 1
ATOM 788 C CA . PRO A 1 109 ? 27.906 -4.872 -27.960 1.00 73.25 109 PRO A CA 1
ATOM 789 C C . PRO A 1 109 ? 28.884 -3.709 -27.777 1.00 73.25 109 PRO A C 1
ATOM 791 O O . PRO A 1 109 ? 28.713 -2.902 -26.857 1.00 73.25 109 PRO A O 1
ATOM 794 N N . ASP A 1 110 ? 29.869 -3.594 -28.668 1.00 78.00 110 ASP A N 1
ATOM 795 C CA . ASP A 1 110 ? 30.770 -2.444 -28.673 1.00 78.00 110 ASP A CA 1
ATOM 796 C C . ASP A 1 110 ? 29.959 -1.146 -28.759 1.00 78.00 110 ASP A C 1
ATOM 798 O O . ASP A 1 110 ? 29.051 -1.000 -29.587 1.00 78.00 110 ASP A O 1
ATOM 802 N N . LEU A 1 111 ? 30.280 -0.190 -27.884 1.00 76.88 111 LEU A N 1
ATOM 803 C CA . LEU A 1 111 ? 29.657 1.126 -27.924 1.00 76.88 111 LEU A CA 1
ATOM 804 C C . LEU A 1 111 ? 29.998 1.774 -29.267 1.00 76.88 111 LEU A C 1
ATOM 806 O O . LEU A 1 111 ? 31.170 1.966 -29.591 1.00 76.88 111 LEU A O 1
ATOM 810 N N . VAL A 1 112 ? 28.970 2.131 -30.040 1.00 78.56 112 VAL A N 1
ATOM 811 C CA . VAL A 1 112 ? 29.153 2.857 -31.300 1.00 78.56 112 VAL A CA 1
ATOM 812 C C . VAL A 1 112 ? 29.884 4.168 -30.982 1.00 78.56 112 VAL A C 1
ATOM 814 O O . VAL A 1 112 ? 29.383 4.943 -30.158 1.00 78.56 112 VAL A O 1
ATOM 817 N N . PRO A 1 113 ? 31.055 4.438 -31.592 1.00 75.12 113 PRO A N 1
ATOM 818 C CA . PRO A 1 113 ? 31.762 5.689 -31.374 1.00 75.12 113 PRO A CA 1
ATOM 819 C C . PRO A 1 113 ? 30.852 6.866 -31.716 1.00 75.12 113 PRO A C 1
ATOM 821 O O . PRO A 1 113 ? 30.167 6.860 -32.742 1.00 75.12 113 PRO A O 1
ATOM 824 N N . ARG A 1 114 ? 30.834 7.880 -30.848 1.00 63.06 114 ARG A N 1
ATOM 825 C CA . ARG A 1 114 ? 30.171 9.148 -31.160 1.00 63.06 114 ARG A CA 1
ATOM 826 C C . ARG A 1 114 ? 30.876 9.755 -32.391 1.00 63.06 114 ARG A C 1
ATOM 828 O O . ARG A 1 114 ? 32.106 9.805 -32.357 1.00 63.06 114 ARG A O 1
ATOM 835 N N . PRO A 1 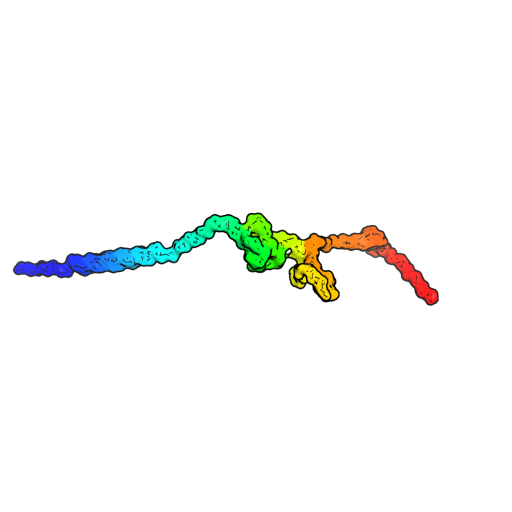115 ? 30.136 10.155 -33.444 1.00 69.44 115 PRO A N 1
ATOM 836 C CA . PRO A 1 115 ? 30.722 10.756 -34.641 1.00 69.44 115 PRO A CA 1
ATOM 837 C C . PRO A 1 115 ? 31.415 12.089 -34.347 1.00 69.44 115 PRO A C 1
ATOM 839 O O . PRO A 1 115 ? 31.010 12.769 -33.371 1.00 69.44 115 PRO A O 1
#

pLDDT: mean 79.88, std 15.95, range [41.38, 98.0]

Sequence (115 aa):
MSLLSSSGRAHASRRALLASVFLMAASGCSLALDTEPAQCTTDADCERFGTYPVCQEGVCMPSGLGPQGCFRGNASTEEQFLNQCTRAECQPFDNCARLGLCNPSDALPDLVPRP

Secondary structure (DSSP, 8-state):
-------HHHHHHHHHHHHHHHHHHTS-----------S-SSGGGGGGGSSSEEEETTEEEE---BSTTPBPS---SHHHHHTB-B----PPP-HHHHHT--STT-PPPPPPPP-